Protein AF-A0A2D4HA89-F1 (afdb_monomer_lite)

Foldseek 3Di:
DVVVVVVVVVVVVVVVVVVVVVVVVVVVVVVVVVVVVVVVVVVVVVVVVVVVVVVVVVVVVVVVVVVVVVVVVVVVVVVVVVVVLVVQVVVCVVVVHDSLQVVLVVCCVVVVDDSVVSSVVVD

Sequence (123 aa):
ADINELKEEMGKLKGEMKADISKLDEKIGTIQQALEKNELTIKQVEKRTEQTKKNLERVDEHLKTVSKEMEDSLVYLEMDKAATYLRFQNIVESKEEDLEHVMAEILVEVLERDKDEILKELD

Organism: NCBI:txid129467

pLDDT: mean 94.16, std 5.78, range [62.31, 98.56]

Radius of gyration: 43.11 Å; chains: 1; bounding box: 83×26×115 Å

Secondary structure (DSSP, 8-state):
-HHHHHHHHHHHHHHHHHHHHHHHHHHHHHHHHHHHHHHHHHHHHHHHHHHHHHHHHHHHHHHHHHHHHHHHHHHHHHHHHHHHHHHHHHHHHHTT--HHHHHHHHHHHHH---HHHHHHHH-

Structure (mmCIF, N/CA/C/O backbone):
data_AF-A0A2D4HA89-F1
#
_entry.id   AF-A0A2D4HA89-F1
#
loop_
_atom_site.group_PDB
_atom_site.id
_atom_site.type_symbol
_atom_site.label_atom_id
_atom_site.label_alt_id
_atom_site.label_comp_id
_atom_site.label_asym_id
_atom_site.label_entity_id
_atom_site.label_seq_id
_atom_site.pdbx_PDB_ins_code
_atom_site.Cartn_x
_atom_site.Cartn_y
_atom_site.Cartn_z
_atom_site.occupancy
_atom_site.B_iso_or_equiv
_atom_site.auth_seq_id
_atom_site.auth_comp_id
_atom_site.auth_asym_id
_atom_site.auth_atom_id
_atom_site.pdbx_PDB_model_num
ATOM 1 N N . ALA A 1 1 ? 44.882 -10.516 -68.575 1.00 62.31 1 ALA A N 1
ATOM 2 C CA . ALA A 1 1 ? 43.437 -10.426 -68.291 1.00 62.31 1 ALA A CA 1
ATOM 3 C C . ALA A 1 1 ? 43.223 -10.225 -66.791 1.00 62.31 1 ALA A C 1
ATOM 5 O O . ALA A 1 1 ? 42.559 -9.274 -66.403 1.00 62.31 1 ALA A O 1
ATOM 6 N N . ASP A 1 2 ? 43.936 -10.997 -65.978 1.00 77.44 2 ASP A N 1
ATOM 7 C CA . ASP A 1 2 ? 43.756 -11.154 -64.529 1.00 77.44 2 ASP A CA 1
ATOM 8 C C . ASP A 1 2 ? 43.866 -9.860 -63.697 1.00 77.44 2 ASP A C 1
ATOM 10 O O . ASP A 1 2 ? 43.125 -9.669 -62.741 1.00 77.44 2 ASP A O 1
ATOM 14 N N . ILE A 1 3 ? 44.740 -8.915 -64.071 1.00 84.00 3 ILE A N 1
ATOM 15 C CA . ILE A 1 3 ? 44.900 -7.647 -63.324 1.00 84.00 3 ILE A CA 1
ATOM 16 C C . ILE A 1 3 ? 43.668 -6.736 -63.458 1.00 84.00 3 ILE A C 1
ATOM 18 O O . ILE A 1 3 ? 43.315 -6.029 -62.514 1.00 84.00 3 ILE A O 1
ATOM 22 N N . ASN A 1 4 ? 43.015 -6.727 -64.624 1.00 85.88 4 ASN A N 1
ATOM 23 C CA . ASN A 1 4 ? 41.841 -5.879 -64.849 1.00 85.88 4 ASN A CA 1
ATOM 24 C C . ASN A 1 4 ? 40.605 -6.442 -64.141 1.00 85.88 4 ASN A C 1
ATOM 26 O O . ASN A 1 4 ? 39.842 -5.671 -63.568 1.00 85.88 4 ASN A O 1
ATOM 30 N N . GLU A 1 5 ? 40.456 -7.766 -64.137 1.00 87.56 5 GLU A N 1
ATOM 31 C CA . GLU A 1 5 ? 39.389 -8.478 -63.428 1.00 87.56 5 GLU A CA 1
ATOM 32 C C . GLU A 1 5 ? 39.510 -8.282 -61.910 1.00 87.56 5 GLU A C 1
ATOM 34 O O . GLU A 1 5 ? 38.570 -7.816 -61.268 1.00 87.56 5 GLU A O 1
ATOM 39 N N . LEU A 1 6 ? 40.715 -8.454 -61.354 1.00 90.44 6 LEU A N 1
ATOM 40 C CA . LEU A 1 6 ? 40.984 -8.215 -59.932 1.00 90.44 6 LEU A CA 1
ATOM 41 C C . LEU A 1 6 ? 40.711 -6.759 -59.517 1.00 90.44 6 LEU A C 1
ATOM 43 O O . LEU A 1 6 ? 40.207 -6.488 -58.426 1.00 90.44 6 LEU A O 1
ATOM 47 N N . LYS A 1 7 ? 41.005 -5.794 -60.397 1.00 88.75 7 LYS A N 1
ATOM 48 C CA . LYS A 1 7 ? 40.704 -4.374 -60.162 1.00 88.75 7 LYS A CA 1
ATOM 49 C C . LYS A 1 7 ? 39.198 -4.091 -60.158 1.00 88.75 7 LYS A C 1
ATOM 51 O O . LYS A 1 7 ? 38.750 -3.233 -59.396 1.00 88.75 7 LYS A O 1
ATOM 56 N N . GLU A 1 8 ? 38.427 -4.784 -60.991 1.00 92.38 8 GLU A N 1
ATOM 57 C CA . GLU A 1 8 ? 36.968 -4.667 -61.026 1.00 92.38 8 GLU A CA 1
ATOM 58 C C . GLU A 1 8 ? 36.329 -5.269 -59.767 1.00 92.38 8 GLU A C 1
ATOM 60 O O . GLU A 1 8 ? 35.504 -4.612 -59.129 1.00 92.38 8 GLU A O 1
ATOM 65 N N . GLU A 1 9 ? 36.758 -6.465 -59.357 1.00 92.62 9 GLU A N 1
ATOM 66 C CA . GLU A 1 9 ? 36.306 -7.111 -58.118 1.00 92.62 9 GLU A CA 1
ATOM 67 C C . GLU A 1 9 ? 36.620 -6.261 -56.883 1.00 92.62 9 GLU A C 1
ATOM 69 O O . GLU 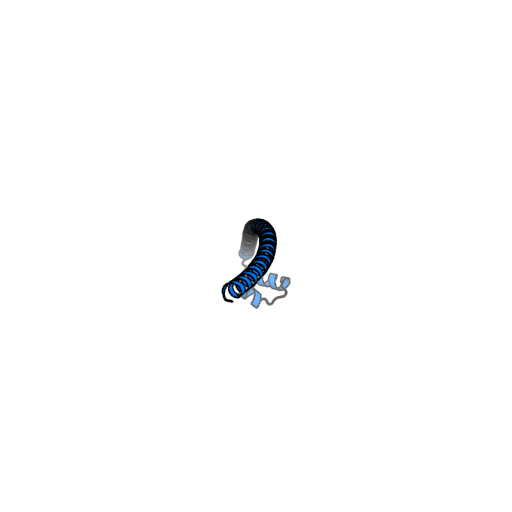A 1 9 ? 35.739 -6.017 -56.057 1.00 92.62 9 GLU A O 1
ATOM 74 N N . MET A 1 10 ? 37.836 -5.706 -56.792 1.00 92.38 10 MET A N 1
ATOM 75 C CA . MET A 1 10 ? 38.188 -4.754 -55.732 1.00 92.38 10 MET A CA 1
ATOM 76 C C . MET A 1 10 ? 37.301 -3.501 -55.745 1.00 92.38 10 MET A C 1
ATOM 78 O O . MET A 1 10 ? 36.966 -2.961 -54.688 1.00 92.38 10 MET A O 1
ATOM 82 N N . GLY A 1 11 ? 36.917 -3.021 -56.931 1.00 94.38 11 GLY A N 1
ATOM 83 C CA . GLY A 1 11 ? 35.989 -1.904 -57.085 1.00 94.38 11 GLY A CA 1
ATOM 84 C C . GLY A 1 11 ? 34.598 -2.219 -56.532 1.00 94.38 11 GLY A C 1
ATOM 85 O O . GLY A 1 11 ? 34.043 -1.399 -55.794 1.00 94.38 11 GLY A O 1
ATOM 86 N N . LYS A 1 12 ? 34.067 -3.411 -56.837 1.00 94.69 12 LYS A N 1
ATOM 87 C CA . LYS A 1 12 ? 32.776 -3.902 -56.323 1.00 94.69 12 LYS A CA 1
ATOM 88 C C . LYS A 1 12 ? 32.809 -4.062 -54.807 1.00 94.69 12 LYS A C 1
ATOM 90 O O . LYS A 1 12 ? 31.990 -3.445 -54.129 1.00 94.69 12 LYS A O 1
ATOM 95 N N . LEU A 1 13 ? 33.824 -4.749 -54.278 1.00 95.81 13 LEU A N 1
ATOM 96 C CA . LEU A 1 13 ? 34.024 -4.934 -52.838 1.00 95.81 13 LEU A CA 1
ATOM 97 C C . LEU A 1 13 ? 34.062 -3.588 -52.096 1.00 95.81 13 LEU A C 1
ATOM 99 O O . LEU A 1 13 ? 33.402 -3.400 -51.078 1.00 95.81 13 LEU A O 1
ATOM 103 N N . LYS A 1 14 ? 34.797 -2.603 -52.628 1.00 95.38 14 LYS A N 1
ATOM 104 C CA . LYS A 1 14 ? 34.859 -1.256 -52.044 1.00 95.38 14 LYS A CA 1
ATOM 105 C C . LYS A 1 14 ? 33.496 -0.554 -52.052 1.00 95.38 14 LYS A C 1
ATOM 107 O O . LYS A 1 14 ? 33.204 0.209 -51.131 1.00 95.38 14 LYS A O 1
ATOM 112 N N . GLY A 1 15 ? 32.694 -0.760 -53.095 1.00 96.25 15 GLY A N 1
ATOM 113 C CA . GLY A 1 15 ? 31.331 -0.238 -53.191 1.00 96.25 15 GLY A CA 1
ATOM 114 C C . GLY A 1 15 ? 30.401 -0.857 -52.148 1.00 96.25 15 GLY A C 1
ATOM 115 O O . GLY A 1 15 ? 29.718 -0.124 -51.435 1.00 96.25 15 GLY A O 1
ATOM 116 N N . GLU A 1 16 ? 30.441 -2.182 -52.008 1.00 96.38 16 GLU A N 1
ATOM 117 C CA . GLU A 1 16 ? 29.681 -2.937 -51.004 1.00 96.38 16 GLU A CA 1
ATOM 118 C C . GLU A 1 16 ? 30.057 -2.511 -49.583 1.00 96.38 16 GLU A C 1
ATOM 120 O O . GLU A 1 16 ? 29.183 -2.133 -48.807 1.00 96.38 16 GLU A O 1
ATOM 125 N N . MET A 1 17 ? 31.357 -2.430 -49.278 1.00 97.06 17 MET A N 1
ATOM 126 C CA . MET A 1 17 ? 31.838 -1.948 -47.980 1.00 97.06 17 MET A CA 1
ATOM 127 C C . MET A 1 17 ? 31.319 -0.545 -47.653 1.00 97.06 17 MET A C 1
ATOM 129 O O . MET A 1 17 ? 30.917 -0.290 -46.522 1.00 97.06 17 MET A O 1
ATOM 133 N N . LYS A 1 18 ? 31.306 0.380 -48.622 1.00 96.75 18 LYS A N 1
ATOM 134 C CA . LYS A 1 18 ? 30.745 1.723 -48.404 1.00 96.75 18 LYS A CA 1
ATOM 135 C C . LYS A 1 18 ? 29.251 1.677 -48.102 1.00 96.75 18 LYS A C 1
ATOM 137 O O . LYS A 1 18 ? 28.806 2.389 -47.208 1.00 96.75 18 LYS A O 1
ATOM 142 N N . ALA A 1 19 ? 28.494 0.858 -48.831 1.00 97.19 19 ALA A N 1
ATOM 143 C CA . ALA A 1 19 ? 27.062 0.710 -48.605 1.00 97.19 19 ALA A CA 1
ATOM 144 C C . ALA A 1 19 ? 26.766 0.123 -47.216 1.00 97.19 19 ALA A C 1
ATOM 146 O O . ALA A 1 19 ? 25.856 0.590 -46.532 1.00 97.19 19 ALA A O 1
ATOM 147 N N . ASP A 1 20 ? 27.549 -0.861 -46.779 1.00 97.75 20 ASP A N 1
ATOM 148 C CA . ASP A 1 20 ? 27.402 -1.462 -45.455 1.00 97.75 20 ASP A CA 1
ATOM 149 C C . ASP A 1 20 ? 27.793 -0.498 -44.333 1.00 97.75 20 ASP A C 1
ATOM 151 O O . ASP A 1 20 ? 27.080 -0.427 -43.333 1.00 97.75 20 ASP A O 1
ATOM 155 N N . ILE A 1 21 ? 28.848 0.306 -44.517 1.00 97.69 21 ILE A N 1
ATOM 156 C CA . ILE A 1 21 ? 29.203 1.389 -43.585 1.00 97.69 21 ILE A CA 1
ATOM 157 C C . ILE A 1 21 ? 28.039 2.377 -43.452 1.00 97.69 21 ILE A C 1
ATOM 159 O O . ILE A 1 21 ? 27.614 2.655 -42.336 1.00 97.69 21 ILE A O 1
ATOM 163 N N . SER A 1 22 ? 27.450 2.836 -44.562 1.00 97.31 22 SER A N 1
ATOM 164 C CA . SER A 1 22 ? 26.306 3.758 -44.507 1.00 97.31 22 SER A CA 1
ATOM 165 C C . SER A 1 22 ? 25.095 3.157 -43.783 1.00 97.31 22 SER A C 1
ATOM 167 O O . SER A 1 22 ? 24.471 3.830 -42.967 1.00 97.31 22 SER A O 1
ATOM 169 N N . LYS A 1 23 ? 24.785 1.872 -44.007 1.00 97.88 23 LYS A N 1
ATOM 170 C CA . LYS A 1 23 ? 23.713 1.179 -43.269 1.00 97.88 23 LYS A CA 1
ATOM 171 C C . LYS A 1 23 ? 24.020 1.053 -41.777 1.00 97.88 23 LYS A C 1
ATOM 173 O O . LYS A 1 23 ? 23.102 1.091 -40.957 1.00 97.88 23 LYS A O 1
ATOM 178 N N . LEU A 1 24 ? 25.283 0.830 -41.414 1.00 97.94 24 LEU A N 1
ATOM 179 C CA . LEU A 1 24 ? 25.702 0.783 -40.016 1.00 97.94 24 LEU A CA 1
ATOM 180 C C . LEU A 1 24 ? 25.552 2.155 -39.357 1.00 97.94 24 LEU A C 1
ATOM 182 O O . LEU A 1 24 ? 24.993 2.215 -38.266 1.00 97.94 24 LEU A O 1
ATOM 186 N N . ASP A 1 25 ? 25.947 3.233 -40.032 1.00 97.75 25 ASP A N 1
ATOM 187 C CA . ASP A 1 25 ? 25.798 4.602 -39.528 1.00 97.75 25 ASP A CA 1
ATOM 188 C C . ASP A 1 25 ? 24.323 4.953 -39.262 1.00 97.75 25 ASP A C 1
ATOM 190 O O . ASP A 1 25 ? 23.987 5.469 -38.195 1.00 97.75 25 ASP A O 1
ATOM 194 N N . GLU A 1 26 ? 23.411 4.591 -40.173 1.00 97.81 26 GLU A N 1
ATOM 195 C CA . GLU A 1 26 ? 21.962 4.780 -39.982 1.00 97.81 26 GLU A CA 1
ATOM 196 C C . GLU A 1 26 ? 21.421 4.007 -38.767 1.00 97.81 26 GLU A C 1
ATOM 198 O O . GLU A 1 26 ? 20.646 4.536 -37.958 1.00 97.81 26 GLU A O 1
ATOM 203 N N . LYS A 1 27 ? 21.847 2.747 -38.601 1.00 98.12 27 LYS A N 1
ATOM 204 C CA . LYS A 1 27 ? 21.465 1.926 -37.443 1.00 98.12 27 LYS A CA 1
ATOM 205 C C . LYS A 1 27 ? 22.015 2.502 -36.142 1.00 98.12 27 LYS A C 1
ATOM 207 O O . LYS A 1 27 ? 21.286 2.541 -35.153 1.00 98.12 27 LYS A O 1
ATOM 212 N N . ILE A 1 28 ? 23.263 2.969 -36.141 1.00 98.19 28 ILE A N 1
ATOM 213 C CA . ILE A 1 28 ? 23.894 3.612 -34.982 1.00 98.19 28 ILE A CA 1
ATOM 214 C C . ILE A 1 28 ? 23.115 4.871 -34.594 1.00 98.19 28 ILE A C 1
ATOM 216 O O . ILE A 1 28 ? 22.766 5.017 -33.423 1.00 98.19 28 ILE A O 1
ATOM 220 N N . GLY A 1 29 ? 22.759 5.723 -35.559 1.00 98.25 29 GLY A N 1
ATOM 221 C CA . GLY A 1 29 ? 21.951 6.917 -35.302 1.00 98.25 29 GLY A CA 1
ATOM 222 C C . GLY A 1 29 ? 20.582 6.584 -34.699 1.00 98.25 29 GLY A C 1
ATOM 223 O O . GLY A 1 29 ? 20.159 7.197 -33.719 1.00 98.25 29 GLY A O 1
ATOM 224 N N . THR A 1 30 ? 19.919 5.545 -35.215 1.00 98.19 30 THR A N 1
ATOM 225 C CA . THR A 1 30 ? 18.634 5.068 -34.672 1.00 98.19 30 THR A CA 1
ATOM 226 C C . THR A 1 30 ? 18.776 4.578 -33.224 1.00 98.19 3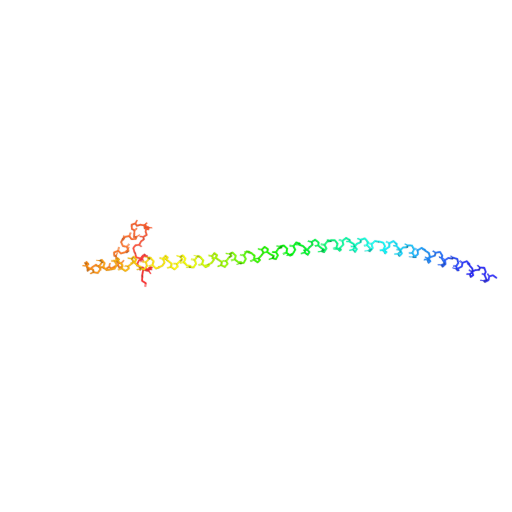0 THR A C 1
ATOM 228 O O . THR A 1 30 ? 17.934 4.876 -32.375 1.00 98.19 30 THR A O 1
ATOM 231 N N . ILE A 1 31 ? 19.856 3.852 -32.915 1.00 98.44 31 ILE A N 1
ATOM 232 C CA . ILE A 1 31 ? 20.139 3.362 -31.558 1.00 98.44 31 ILE A CA 1
ATOM 233 C C . ILE A 1 31 ? 20.414 4.527 -30.602 1.00 98.44 31 ILE A C 1
ATOM 235 O O . ILE A 1 31 ? 19.885 4.528 -29.493 1.00 98.44 31 ILE A O 1
ATOM 239 N N . GLN A 1 32 ? 21.188 5.530 -31.021 1.00 98.31 32 GLN A N 1
ATOM 240 C CA . GLN A 1 32 ? 21.479 6.713 -30.204 1.00 98.31 32 GLN A CA 1
ATOM 241 C C . GLN A 1 32 ? 20.199 7.467 -29.824 1.00 98.31 32 GLN A C 1
ATOM 243 O O . GLN A 1 32 ? 19.980 7.745 -28.646 1.00 98.31 32 GLN A O 1
ATOM 248 N N . GLN A 1 33 ? 19.301 7.695 -30.786 1.00 98.25 33 GLN A N 1
ATOM 249 C CA . GLN A 1 33 ? 18.007 8.332 -30.520 1.00 98.25 33 GLN A CA 1
ATOM 250 C C . GLN A 1 33 ? 17.148 7.522 -29.538 1.00 98.25 33 GLN A C 1
ATOM 252 O O . GLN A 1 33 ? 16.509 8.082 -28.643 1.00 98.25 33 GLN A O 1
ATOM 257 N N . ALA A 1 34 ? 17.126 6.193 -29.684 1.00 98.31 34 ALA A N 1
ATOM 258 C CA . ALA A 1 34 ? 16.395 5.322 -28.769 1.00 98.31 34 ALA A CA 1
ATOM 259 C C . ALA A 1 34 ? 16.980 5.360 -27.346 1.00 98.31 34 ALA A C 1
ATOM 261 O O . ALA A 1 34 ? 16.219 5.387 -26.377 1.00 98.31 34 ALA A O 1
ATOM 262 N N . LEU A 1 35 ? 18.310 5.401 -27.213 1.00 98.38 35 LEU A N 1
ATOM 263 C CA . LEU A 1 35 ? 18.993 5.504 -25.922 1.00 98.38 35 LEU A CA 1
ATOM 264 C C . LEU A 1 35 ? 18.665 6.818 -25.208 1.00 98.38 35 LEU A C 1
ATOM 266 O O . LEU A 1 35 ? 18.269 6.777 -24.046 1.00 98.38 35 LEU A O 1
ATOM 270 N N . GLU A 1 36 ? 18.733 7.955 -25.904 1.00 98.31 36 GLU A N 1
ATOM 271 C CA . GLU A 1 36 ? 18.377 9.262 -25.331 1.00 98.31 36 GLU A CA 1
ATOM 272 C C . GLU A 1 36 ? 16.918 9.292 -24.850 1.00 98.31 36 GLU A C 1
ATOM 274 O O . GLU A 1 36 ? 16.617 9.729 -23.734 1.00 98.31 36 GLU A O 1
ATOM 279 N N . LYS A 1 37 ? 15.991 8.763 -25.660 1.00 98.31 37 LYS A N 1
ATOM 280 C CA . LYS A 1 37 ? 14.572 8.672 -25.289 1.00 98.31 37 LYS A CA 1
ATOM 281 C C . LYS A 1 37 ? 14.355 7.783 -24.061 1.00 98.31 37 LYS A C 1
ATOM 283 O O . LYS A 1 37 ? 13.549 8.122 -23.185 1.00 98.31 37 LYS A O 1
ATOM 288 N N . ASN A 1 38 ? 15.054 6.654 -23.988 1.00 98.44 38 ASN A N 1
ATOM 289 C CA . ASN A 1 38 ? 14.972 5.746 -22.849 1.00 98.44 38 ASN A CA 1
ATOM 290 C C . ASN A 1 38 ? 15.536 6.394 -21.581 1.00 98.44 38 ASN A C 1
ATOM 292 O O . ASN A 1 38 ? 14.900 6.299 -20.535 1.00 98.44 38 ASN A O 1
ATOM 296 N N . GLU A 1 39 ? 16.657 7.113 -21.670 1.00 98.44 39 GLU A N 1
ATOM 297 C CA . GLU A 1 39 ? 17.251 7.825 -20.533 1.00 98.44 39 GLU A CA 1
ATOM 298 C C . GLU A 1 39 ? 16.283 8.864 -19.944 1.00 98.44 39 GLU A C 1
ATOM 300 O O . GLU A 1 39 ? 16.075 8.915 -18.729 1.00 98.44 39 GLU A O 1
ATOM 305 N N . LEU A 1 40 ? 15.625 9.656 -20.797 1.00 98.31 40 LEU A N 1
ATOM 306 C CA . LEU A 1 40 ? 14.603 10.614 -20.358 1.00 98.31 40 LEU A CA 1
ATOM 307 C C . LEU A 1 40 ? 13.417 9.920 -19.679 1.00 98.31 40 LEU A C 1
ATOM 309 O O . LEU A 1 40 ? 12.925 10.388 -18.650 1.00 98.31 40 LEU A O 1
ATOM 313 N N . THR A 1 41 ? 12.971 8.795 -20.239 1.00 98.31 41 THR A N 1
ATOM 314 C CA . THR A 1 41 ? 11.852 8.017 -19.692 1.00 98.31 41 THR A CA 1
ATOM 315 C C . THR A 1 41 ? 12.205 7.438 -18.321 1.00 98.31 41 THR A C 1
ATOM 317 O O . THR A 1 41 ? 11.403 7.542 -17.392 1.00 98.31 41 THR A O 1
ATOM 320 N N . ILE A 1 42 ? 13.416 6.896 -18.160 1.00 98.50 42 ILE A N 1
ATOM 321 C CA . ILE A 1 42 ? 13.913 6.363 -16.885 1.00 98.50 42 ILE A CA 1
ATOM 322 C C . ILE A 1 42 ? 13.921 7.461 -15.820 1.00 98.50 42 ILE A C 1
ATOM 324 O O . ILE A 1 42 ? 13.298 7.282 -14.775 1.00 98.50 42 ILE A O 1
ATOM 328 N N . LYS A 1 43 ? 14.488 8.639 -16.113 1.00 98.56 43 LYS A N 1
ATOM 329 C CA . LYS A 1 43 ? 14.507 9.774 -15.169 1.00 98.56 43 LYS A CA 1
ATOM 330 C C . LYS A 1 43 ? 13.103 10.191 -14.717 1.00 98.56 43 LYS A C 1
ATOM 332 O O . LYS A 1 43 ? 12.881 10.526 -13.551 1.00 98.56 43 LYS A O 1
ATOM 337 N N . GLN A 1 44 ? 12.126 10.179 -15.627 1.00 98.25 44 GLN A N 1
ATOM 338 C CA . GLN A 1 44 ? 10.731 10.477 -15.285 1.00 98.25 44 GLN A CA 1
ATOM 339 C C . GLN A 1 44 ? 10.112 9.400 -14.386 1.00 98.25 44 GLN A C 1
ATOM 341 O O . GLN A 1 44 ? 9.395 9.733 -13.437 1.00 98.25 44 GLN A O 1
ATOM 346 N N . VAL A 1 45 ? 10.381 8.123 -14.667 1.00 98.38 45 VAL A N 1
ATOM 347 C CA . VAL A 1 45 ? 9.915 6.992 -13.853 1.00 98.38 45 VAL A CA 1
ATOM 348 C C . VAL A 1 45 ? 10.538 7.030 -12.460 1.00 98.38 45 VAL A C 1
ATOM 350 O O . VAL A 1 45 ? 9.808 6.880 -11.483 1.00 98.38 45 VAL A O 1
ATOM 353 N N . GLU A 1 46 ? 11.833 7.312 -12.341 1.00 98.44 46 GLU A N 1
ATOM 354 C CA . GLU A 1 46 ? 12.528 7.457 -11.056 1.00 98.44 46 GLU A CA 1
ATOM 355 C C . GLU A 1 46 ? 11.900 8.568 -10.211 1.00 98.44 46 GLU A C 1
ATOM 357 O O . GLU A 1 46 ? 11.522 8.336 -9.063 1.00 98.44 46 GLU A O 1
ATOM 362 N N . LYS A 1 47 ? 11.665 9.751 -10.798 1.00 98.44 47 LYS A N 1
ATOM 363 C CA . LYS A 1 47 ? 11.011 10.867 -10.097 1.00 98.44 47 LYS A CA 1
ATOM 364 C C . LYS A 1 47 ? 9.602 10.508 -9.614 1.00 98.44 47 LYS A C 1
ATOM 366 O O . LYS A 1 47 ? 9.224 10.851 -8.494 1.00 98.44 47 LYS A O 1
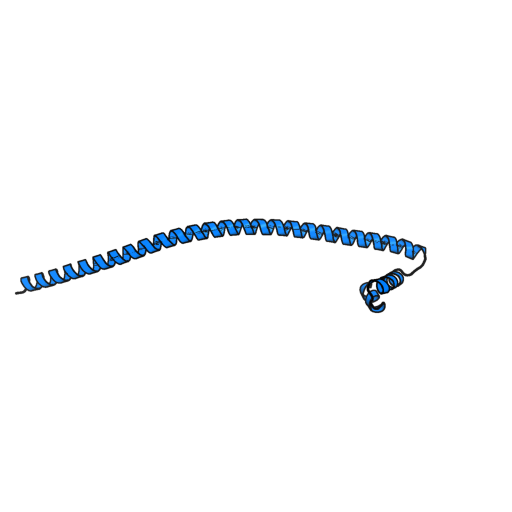ATOM 371 N N . ARG A 1 48 ? 8.808 9.832 -10.452 1.00 98.31 48 ARG A N 1
ATOM 372 C CA . ARG A 1 48 ? 7.457 9.372 -10.079 1.00 98.31 48 ARG A CA 1
ATOM 373 C C . ARG A 1 48 ? 7.501 8.316 -8.978 1.00 98.31 48 ARG A C 1
ATOM 375 O O . ARG A 1 48 ? 6.667 8.355 -8.075 1.00 98.31 48 ARG A O 1
ATOM 382 N N . THR A 1 49 ? 8.463 7.402 -9.047 1.00 98.19 49 THR A N 1
ATOM 383 C CA . THR A 1 49 ? 8.665 6.337 -8.058 1.00 98.19 49 THR A CA 1
ATOM 384 C C . THR A 1 49 ? 9.024 6.930 -6.702 1.00 98.19 49 THR A C 1
ATOM 386 O O . THR A 1 49 ? 8.385 6.601 -5.708 1.00 98.19 49 THR A O 1
ATOM 389 N N . GLU A 1 50 ? 9.951 7.885 -6.672 1.00 98.44 50 GLU A N 1
ATOM 390 C CA . GLU A 1 50 ? 10.358 8.578 -5.449 1.00 98.44 50 GLU A CA 1
ATOM 391 C C . GLU A 1 50 ? 9.193 9.349 -4.808 1.00 98.44 50 GLU A C 1
ATOM 393 O O . GLU A 1 50 ? 8.958 9.254 -3.604 1.00 98.44 50 GLU A O 1
ATOM 398 N N . GLN A 1 51 ? 8.397 10.066 -5.610 1.00 98.31 51 GLN A N 1
ATOM 399 C CA . GLN A 1 51 ? 7.209 10.751 -5.092 1.00 98.31 51 GLN A CA 1
ATOM 400 C C . GLN A 1 51 ? 6.170 9.765 -4.541 1.00 98.31 51 GLN A C 1
ATOM 402 O O . GLN A 1 51 ? 5.550 10.026 -3.510 1.00 98.31 51 GLN A O 1
ATOM 407 N N . THR A 1 52 ? 5.975 8.636 -5.223 1.00 98.12 52 THR A N 1
ATOM 408 C CA . THR A 1 52 ? 5.034 7.594 -4.792 1.00 98.12 52 THR A CA 1
ATOM 409 C C . THR A 1 52 ? 5.480 6.977 -3.472 1.00 98.12 52 THR A C 1
ATOM 411 O O . THR A 1 52 ? 4.654 6.807 -2.580 1.00 98.12 52 THR A O 1
ATOM 414 N N . LYS A 1 53 ? 6.782 6.722 -3.309 1.00 98.19 53 LYS A N 1
ATOM 415 C CA . LYS A 1 53 ? 7.363 6.217 -2.064 1.00 98.19 53 LYS A CA 1
ATOM 416 C C . LYS A 1 53 ? 7.098 7.163 -0.889 1.00 98.19 53 LYS A C 1
ATOM 418 O O . LYS A 1 53 ? 6.558 6.725 0.119 1.00 98.19 53 LYS A O 1
ATOM 423 N N . LYS A 1 54 ? 7.364 8.463 -1.053 1.00 98.31 54 LYS A N 1
ATOM 424 C CA . LYS A 1 54 ? 7.081 9.478 -0.018 1.00 98.31 54 LYS A CA 1
ATOM 425 C C . LYS A 1 54 ? 5.602 9.553 0.354 1.00 98.31 54 LYS A C 1
ATOM 427 O O . LYS A 1 54 ? 5.256 9.700 1.522 1.00 98.31 54 LYS A O 1
ATOM 432 N N . ASN A 1 55 ? 4.715 9.457 -0.637 1.00 98.12 55 ASN A N 1
ATOM 433 C CA . ASN A 1 55 ? 3.277 9.439 -0.377 1.00 98.12 55 ASN A CA 1
ATOM 434 C C . ASN A 1 55 ? 2.868 8.186 0.409 1.00 98.12 55 ASN A C 1
ATOM 436 O O . ASN A 1 55 ? 2.032 8.286 1.300 1.00 98.12 55 ASN A O 1
ATOM 440 N N . LEU A 1 56 ? 3.462 7.030 0.097 1.00 98.31 56 LEU A N 1
ATOM 441 C CA . LEU A 1 56 ? 3.189 5.776 0.793 1.00 98.31 56 LEU A CA 1
ATOM 442 C C . LEU A 1 56 ? 3.660 5.820 2.252 1.00 98.31 56 LEU A C 1
ATOM 444 O O . LEU A 1 56 ? 2.902 5.430 3.132 1.00 98.31 56 LEU A O 1
ATOM 448 N N . GLU A 1 57 ? 4.856 6.355 2.510 1.00 98.31 57 GLU A N 1
ATOM 449 C CA . GLU A 1 57 ? 5.378 6.565 3.870 1.00 98.31 57 GLU A CA 1
ATOM 450 C C . GLU A 1 57 ? 4.432 7.451 4.698 1.00 98.31 57 GLU A C 1
ATOM 452 O O . GLU A 1 57 ? 4.062 7.094 5.814 1.00 98.31 57 GLU A O 1
ATOM 457 N N . ARG A 1 58 ? 3.931 8.550 4.118 1.00 98.25 58 ARG A N 1
ATOM 458 C CA . ARG A 1 58 ? 2.955 9.426 4.787 1.00 98.25 58 ARG A CA 1
ATOM 459 C C . ARG A 1 58 ? 1.622 8.726 5.081 1.00 98.25 58 ARG A C 1
ATOM 461 O O . ARG A 1 58 ? 1.002 8.993 6.108 1.00 98.25 58 ARG A O 1
ATOM 468 N N . VAL A 1 59 ? 1.147 7.878 4.167 1.00 98.38 59 VAL A N 1
ATOM 469 C CA . VAL A 1 59 ? -0.088 7.103 4.373 1.00 98.38 59 VAL A CA 1
ATOM 470 C C . VAL A 1 59 ? 0.100 6.079 5.492 1.00 98.38 59 VAL A C 1
ATOM 472 O O . VAL A 1 59 ? -0.784 5.954 6.333 1.00 98.38 59 VAL A O 1
ATOM 475 N N . ASP A 1 60 ? 1.246 5.397 5.543 1.00 98.38 60 ASP A N 1
ATOM 476 C CA . ASP A 1 60 ? 1.577 4.444 6.610 1.00 98.38 60 ASP A CA 1
ATOM 477 C C . ASP A 1 60 ? 1.609 5.118 7.992 1.00 98.38 60 ASP A C 1
ATOM 479 O O . ASP A 1 60 ? 0.988 4.634 8.939 1.00 98.38 60 ASP A O 1
ATOM 483 N N . GLU A 1 61 ? 2.254 6.283 8.099 1.00 98.44 61 GLU A N 1
ATOM 484 C CA . GLU A 1 61 ? 2.258 7.081 9.330 1.00 98.44 61 GLU A CA 1
ATOM 485 C C . GLU A 1 61 ? 0.844 7.494 9.752 1.00 98.44 61 GLU A C 1
ATOM 487 O O . GLU A 1 61 ? 0.478 7.365 10.921 1.00 98.44 61 GLU A O 1
ATOM 492 N N . HIS A 1 62 ? 0.023 7.955 8.805 1.00 98.38 62 HIS A N 1
ATOM 493 C CA . HIS A 1 62 ? -1.348 8.355 9.104 1.00 98.38 62 HIS A CA 1
ATOM 494 C C . HIS A 1 62 ? -2.207 7.172 9.571 1.00 98.38 62 HIS A C 1
ATOM 496 O O . HIS A 1 62 ? -2.952 7.312 10.539 1.00 98.38 62 HIS A O 1
ATOM 502 N N . LEU A 1 63 ? -2.070 6.003 8.938 1.00 98.38 63 LEU A N 1
ATOM 503 C CA . LEU A 1 63 ? -2.787 4.789 9.333 1.00 98.38 63 LEU A CA 1
ATOM 504 C C . LEU A 1 63 ? -2.415 4.334 10.745 1.00 98.38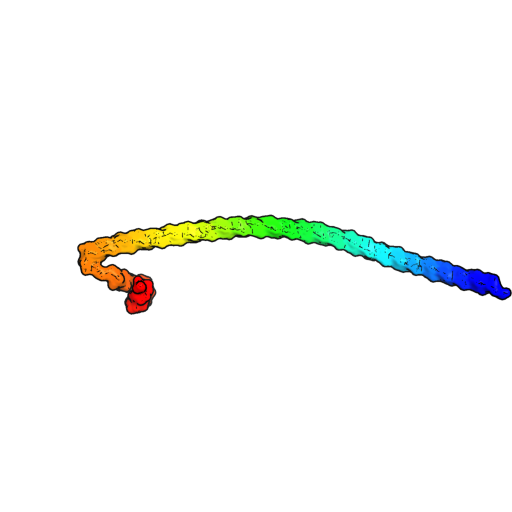 63 LEU A C 1
ATOM 506 O 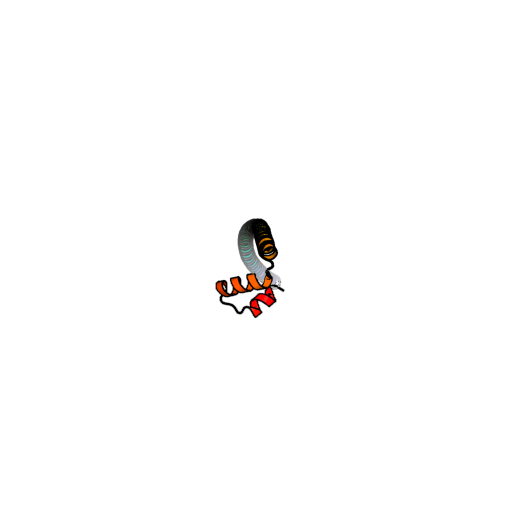O . LEU A 1 63 ? -3.304 3.968 11.511 1.00 98.38 63 LEU A O 1
ATOM 510 N N . LYS A 1 64 ? -1.133 4.400 11.119 1.00 98.25 64 LYS A N 1
ATOM 511 C CA . LYS A 1 64 ? -0.691 4.094 12.490 1.00 98.25 64 LYS A CA 1
ATOM 512 C C . LYS A 1 64 ? -1.346 5.015 13.515 1.00 98.25 64 LYS A C 1
ATOM 514 O O . LYS A 1 64 ? -1.816 4.535 14.543 1.00 98.25 64 LYS A O 1
ATOM 519 N N . THR A 1 65 ? -1.406 6.313 13.226 1.00 98.38 65 THR A N 1
ATOM 520 C CA . THR A 1 65 ? -2.059 7.292 14.105 1.00 98.38 65 THR A CA 1
ATOM 521 C C . THR A 1 65 ? -3.551 7.008 14.245 1.00 98.38 65 THR A C 1
ATOM 523 O O . THR A 1 65 ? -4.027 6.854 15.364 1.00 98.38 65 THR A O 1
ATOM 526 N N . VAL A 1 66 ? -4.272 6.849 13.130 1.00 98.1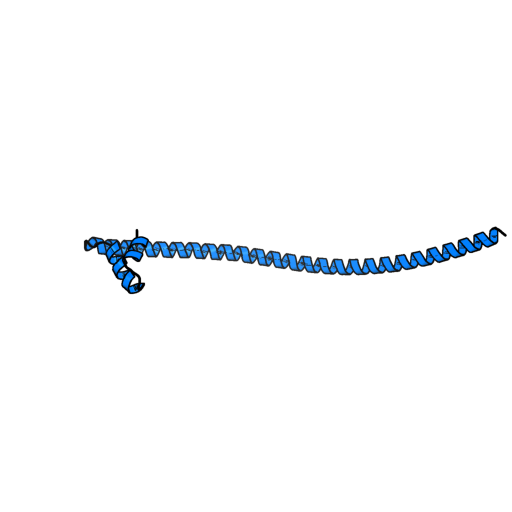9 66 VAL A N 1
ATOM 527 C CA . VAL A 1 66 ? -5.720 6.577 13.146 1.00 98.19 66 VAL A CA 1
ATOM 528 C C . VAL A 1 66 ? -6.032 5.259 13.856 1.00 98.19 66 VAL A C 1
ATOM 530 O O . VAL A 1 66 ? -6.977 5.190 14.634 1.00 98.19 66 VAL A O 1
ATOM 533 N N . SER A 1 67 ? -5.223 4.217 13.638 1.00 98.19 67 SER A N 1
ATOM 534 C CA . SER A 1 67 ? -5.394 2.933 14.324 1.00 98.19 67 SER A CA 1
ATOM 535 C C . SER A 1 67 ? -5.258 3.077 15.836 1.00 98.19 67 SER A C 1
ATOM 537 O O . SER A 1 67 ? -6.039 2.478 16.570 1.00 98.19 67 SER A O 1
ATOM 539 N N . LYS A 1 68 ? -4.291 3.875 16.302 1.00 98.12 68 LYS A N 1
ATOM 540 C CA . LYS A 1 68 ? -4.095 4.125 17.729 1.00 98.12 68 LYS A CA 1
ATOM 541 C C . LYS A 1 68 ? -5.238 4.950 18.325 1.00 98.12 68 LYS A C 1
ATOM 543 O O . LYS A 1 68 ? -5.762 4.588 19.367 1.00 98.12 68 LYS A O 1
ATOM 548 N N . GLU A 1 69 ? -5.656 6.021 17.654 1.00 98.12 69 GLU A N 1
ATOM 549 C CA . GLU A 1 69 ? -6.791 6.848 18.094 1.00 98.12 69 GLU A CA 1
ATOM 550 C C . GLU A 1 69 ? -8.094 6.039 18.178 1.00 98.12 69 GLU A C 1
ATOM 552 O O . GLU A 1 69 ? -8.901 6.235 19.089 1.00 98.12 69 GLU A O 1
ATOM 557 N N . MET A 1 70 ? -8.292 5.106 17.243 1.00 97.94 70 MET A N 1
ATOM 558 C CA . MET A 1 70 ? -9.423 4.183 17.247 1.00 97.94 70 MET A CA 1
ATOM 559 C C . MET A 1 70 ? -9.347 3.187 18.410 1.00 97.94 70 MET A C 1
ATOM 561 O O . MET A 1 70 ? -10.358 2.967 19.072 1.00 97.94 70 MET A O 1
ATOM 565 N N . GLU A 1 71 ? -8.173 2.608 18.675 1.00 97.81 71 GLU A N 1
ATOM 566 C CA . GLU A 1 71 ? -7.953 1.714 19.819 1.00 97.81 71 GLU A CA 1
ATOM 567 C C . GLU A 1 71 ? -8.211 2.440 21.146 1.00 97.81 71 GLU A C 1
ATOM 569 O O . GLU A 1 71 ? -8.994 1.958 21.962 1.00 97.81 71 GLU A O 1
ATOM 574 N N . ASP A 1 72 ? -7.651 3.641 21.317 1.00 98.00 72 ASP A N 1
ATOM 575 C CA . ASP A 1 72 ? -7.864 4.472 22.504 1.00 98.00 72 ASP A CA 1
ATOM 576 C C . ASP A 1 72 ? -9.361 4.787 22.688 1.00 98.00 72 ASP A C 1
ATOM 578 O O . ASP A 1 72 ? -9.905 4.644 23.785 1.00 98.00 72 ASP A O 1
ATOM 582 N N . SER A 1 73 ? -10.064 5.155 21.610 1.00 98.06 73 SER A N 1
ATOM 583 C CA . SER A 1 73 ? -11.506 5.442 21.648 1.00 98.06 73 SER A CA 1
ATOM 584 C C . SER A 1 73 ? -12.340 4.217 22.029 1.00 98.06 73 SER A C 1
ATOM 586 O O . SER A 1 73 ? -13.288 4.339 22.805 1.00 98.06 73 SER A O 1
ATOM 588 N N . LEU A 1 74 ? -11.986 3.035 21.515 1.00 98.12 74 LEU A N 1
ATOM 589 C CA . LEU A 1 74 ? -12.655 1.783 21.865 1.00 98.12 74 LEU A CA 1
ATOM 590 C C . LEU A 1 74 ? -12.452 1.450 23.346 1.00 98.12 74 LEU A C 1
ATOM 592 O O . LEU A 1 74 ? -13.416 1.119 24.031 1.00 98.12 74 LEU A O 1
ATOM 596 N N . VAL A 1 75 ? -11.229 1.613 23.861 1.00 97.88 75 VAL A N 1
ATOM 597 C CA . VAL A 1 75 ? -10.935 1.430 25.290 1.00 97.88 75 VAL A CA 1
ATOM 598 C C . VAL A 1 75 ? -11.789 2.367 26.144 1.00 97.88 75 VAL A C 1
ATOM 600 O O . VAL A 1 75 ? -12.403 1.914 27.108 1.00 97.88 75 VAL A O 1
ATOM 603 N N . TYR A 1 76 ? -11.889 3.651 25.784 1.00 97.69 76 TYR A N 1
ATOM 604 C CA . TYR A 1 76 ? -12.733 4.601 26.516 1.00 97.69 76 TYR A CA 1
ATOM 605 C C . TYR A 1 76 ? -14.211 4.199 26.528 1.00 97.69 76 TYR A C 1
ATOM 607 O O . TYR A 1 76 ? -14.851 4.295 27.576 1.00 97.69 76 TYR A O 1
ATOM 615 N N . LEU A 1 77 ? -14.750 3.734 25.399 1.00 97.31 77 LEU A N 1
ATOM 616 C CA . LEU A 1 77 ? -16.141 3.283 25.312 1.00 97.31 77 LEU A CA 1
ATOM 617 C C . LEU A 1 77 ? -16.398 2.040 26.170 1.00 97.31 77 LEU A C 1
ATOM 619 O O . LEU A 1 77 ? -17.391 2.001 26.893 1.00 97.31 77 LEU A O 1
ATOM 623 N N . GLU A 1 78 ? -15.498 1.057 26.149 1.00 96.12 78 GLU A N 1
ATOM 624 C CA . GLU A 1 78 ? -15.625 -0.139 26.992 1.00 96.12 78 GLU A CA 1
ATOM 625 C C . GLU A 1 78 ? -15.495 0.196 28.485 1.00 96.12 78 GLU A C 1
ATOM 627 O O . GLU A 1 78 ? -16.227 -0.348 29.313 1.00 96.12 78 GLU A O 1
ATOM 632 N N . MET A 1 79 ? -14.621 1.144 28.845 1.00 97.00 79 MET A N 1
ATOM 633 C CA . MET A 1 79 ? -14.514 1.642 30.219 1.00 97.00 79 MET A CA 1
ATOM 634 C C . MET A 1 79 ? -15.796 2.345 30.681 1.00 97.00 79 MET A C 1
ATOM 636 O O . MET A 1 79 ? -16.254 2.097 31.798 1.00 97.00 79 MET A O 1
ATOM 640 N N . ASP A 1 80 ? -16.384 3.210 29.850 1.00 96.44 80 ASP A N 1
ATOM 641 C CA . ASP A 1 80 ? -17.620 3.930 30.185 1.00 96.44 80 ASP A CA 1
ATOM 642 C C . ASP A 1 80 ? -18.827 2.984 30.269 1.00 96.44 80 ASP A C 1
ATOM 644 O O . ASP A 1 80 ? -19.634 3.068 31.203 1.00 96.44 80 ASP A O 1
ATOM 648 N N . LYS A 1 81 ? -18.890 2.003 29.358 1.00 92.50 81 LYS A N 1
ATOM 649 C CA . LYS A 1 81 ? -19.842 0.894 29.418 1.00 92.50 81 LYS A CA 1
ATOM 650 C C . LYS A 1 81 ? -19.700 0.156 30.747 1.00 92.50 81 LYS A C 1
ATOM 652 O O . LYS A 1 81 ? -20.659 0.117 31.512 1.00 92.50 81 LYS A O 1
ATOM 657 N N . ALA A 1 82 ? -18.513 -0.352 31.082 1.00 92.88 82 ALA A N 1
ATOM 658 C CA . ALA A 1 82 ? -18.280 -1.075 32.333 1.00 92.88 82 ALA A CA 1
ATOM 659 C C . ALA A 1 82 ? -18.641 -0.238 33.575 1.00 92.88 82 ALA A C 1
ATOM 661 O O . ALA A 1 82 ? -19.297 -0.734 34.491 1.00 92.88 82 ALA A O 1
ATOM 662 N N . ALA A 1 83 ? -18.282 1.050 33.594 1.00 95.12 83 ALA A N 1
ATOM 663 C CA . ALA A 1 83 ? -18.641 1.958 34.681 1.00 95.12 83 ALA A CA 1
ATOM 664 C C . ALA A 1 83 ? -20.163 2.133 34.818 1.00 95.12 83 ALA A C 1
ATOM 666 O O . ALA A 1 83 ? -20.683 2.182 35.936 1.00 95.12 83 ALA A O 1
ATOM 667 N N . THR A 1 84 ? -20.881 2.212 33.698 1.00 89.56 84 THR A N 1
ATOM 668 C CA . THR A 1 84 ? -22.345 2.302 33.676 1.00 89.56 84 THR A CA 1
ATOM 669 C C . THR A 1 84 ? -22.992 1.010 34.168 1.00 89.56 84 THR A C 1
ATOM 671 O O . THR A 1 84 ? -23.853 1.076 35.046 1.00 89.56 84 THR A O 1
ATOM 674 N N . TYR A 1 85 ? -22.533 -0.153 33.694 1.00 88.06 85 TYR A N 1
ATOM 675 C CA . TYR A 1 85 ? -23.016 -1.459 34.158 1.00 88.06 85 TYR A CA 1
ATOM 676 C C . TYR A 1 85 ? -22.816 -1.630 35.667 1.00 88.06 85 TYR A C 1
ATOM 678 O O . TYR A 1 85 ? -23.764 -1.977 36.361 1.00 88.06 85 TYR A O 1
ATOM 686 N N . LEU A 1 86 ? -21.641 -1.285 36.205 1.00 92.00 86 LEU A N 1
ATOM 687 C CA . LEU A 1 86 ? -21.376 -1.361 37.648 1.00 92.00 86 LEU A CA 1
ATOM 688 C C . LEU A 1 86 ? -22.295 -0.447 38.468 1.00 92.00 86 LEU A C 1
ATOM 690 O O . LEU A 1 86 ? -22.776 -0.828 39.533 1.00 92.00 86 LEU A O 1
ATOM 694 N N . ARG A 1 87 ? -22.563 0.774 37.988 1.00 92.38 87 ARG A N 1
ATOM 695 C CA . ARG A 1 87 ? -23.512 1.680 38.657 1.00 92.38 87 ARG A CA 1
ATOM 696 C C . ARG A 1 87 ? -24.925 1.112 38.647 1.00 92.38 87 ARG A C 1
ATOM 698 O O . ARG A 1 87 ? -25.619 1.234 39.652 1.00 92.38 87 ARG A O 1
ATOM 705 N N . PHE A 1 88 ? -25.340 0.521 37.531 1.00 89.25 88 PHE A N 1
ATOM 706 C CA . PHE A 1 88 ? -26.664 -0.070 37.400 1.00 89.25 88 PHE A CA 1
ATOM 707 C C . PHE A 1 88 ? -26.810 -1.312 38.283 1.00 89.25 88 PHE A C 1
ATOM 709 O O . PHE A 1 88 ? -27.765 -1.393 39.049 1.00 89.25 88 PHE A O 1
ATOM 716 N N . GLN A 1 89 ? -25.807 -2.192 38.280 1.00 89.94 89 GLN A N 1
ATOM 717 C CA . GLN A 1 89 ? -25.708 -3.342 39.175 1.00 89.94 89 GLN A CA 1
ATOM 718 C C . GLN A 1 89 ? -25.867 -2.932 40.638 1.00 89.94 89 GLN A C 1
ATOM 720 O O . GLN A 1 89 ? -26.746 -3.450 41.313 1.00 89.94 89 GLN A O 1
ATOM 725 N N . ASN A 1 90 ? -25.112 -1.931 41.105 1.00 92.19 90 ASN A N 1
ATOM 726 C CA . ASN A 1 90 ? -25.228 -1.443 42.483 1.00 92.19 90 ASN A CA 1
ATOM 727 C C . ASN A 1 90 ? -26.660 -0.987 42.838 1.00 92.19 90 ASN A C 1
ATOM 729 O O . ASN A 1 90 ? -27.096 -1.145 43.977 1.00 92.19 90 ASN A O 1
ATOM 733 N N . ILE A 1 91 ? -27.397 -0.398 41.887 1.00 89.12 91 ILE A N 1
ATOM 734 C CA . ILE A 1 91 ? -28.790 0.031 42.094 1.00 89.12 91 ILE A CA 1
ATOM 735 C C . ILE A 1 91 ? -29.725 -1.179 42.146 1.00 89.12 91 ILE A C 1
ATOM 737 O O . ILE A 1 91 ? -30.559 -1.251 43.046 1.00 89.12 91 ILE A O 1
ATOM 741 N N . VAL A 1 92 ? -29.597 -2.107 41.201 1.00 89.88 92 VAL A N 1
ATOM 742 C CA . VAL A 1 92 ? -30.426 -3.318 41.110 1.00 89.88 92 VAL A CA 1
ATOM 743 C C . VAL A 1 92 ? -30.212 -4.209 42.340 1.00 89.88 92 VAL A C 1
ATOM 745 O O . VAL A 1 92 ? -31.181 -4.592 42.991 1.00 89.88 92 VAL A O 1
ATOM 748 N N . GLU A 1 93 ? -28.961 -4.422 42.753 1.00 88.25 93 GLU A N 1
ATOM 749 C CA . GLU A 1 93 ? -28.620 -5.157 43.978 1.00 88.25 93 GLU A CA 1
ATOM 750 C C . GLU A 1 93 ? -29.210 -4.489 45.227 1.00 88.25 93 GLU A C 1
ATOM 752 O O . GLU A 1 93 ? -29.730 -5.175 46.105 1.00 88.25 93 GLU A O 1
ATOM 757 N N . SER A 1 94 ? -29.219 -3.149 45.298 1.00 92.94 94 SER A N 1
ATOM 758 C CA . SER A 1 94 ? -29.852 -2.426 46.416 1.00 92.94 94 SER A CA 1
ATOM 759 C C . SER A 1 94 ? -31.373 -2.607 46.494 1.00 92.94 94 SER A C 1
ATOM 761 O O . SER A 1 94 ? -31.968 -2.344 47.540 1.00 92.94 94 SER A O 1
ATOM 763 N N . LYS A 1 95 ? -31.997 -3.038 45.393 1.00 92.56 95 LYS A N 1
ATOM 764 C CA . LYS A 1 95 ? -33.430 -3.323 45.280 1.00 92.56 95 LYS A CA 1
ATOM 765 C C . LYS A 1 95 ? -33.748 -4.819 45.323 1.00 92.56 95 LYS A C 1
ATOM 767 O O . LYS A 1 95 ? -34.923 -5.162 45.245 1.00 92.56 95 LYS A O 1
ATOM 772 N N . GLU A 1 96 ? -32.734 -5.678 45.457 1.00 91.31 96 GLU A N 1
ATOM 773 C CA . GLU A 1 96 ? -32.859 -7.143 45.399 1.00 91.31 96 GLU A CA 1
ATOM 774 C C . GLU A 1 96 ? -33.464 -7.652 44.070 1.00 91.31 96 GLU A C 1
ATOM 776 O O . GLU A 1 96 ? -34.146 -8.676 44.035 1.00 91.31 96 GLU A O 1
ATOM 781 N N . GLU A 1 97 ? -33.226 -6.934 42.967 1.00 90.50 97 GLU A N 1
ATOM 782 C CA . GLU A 1 97 ? -33.662 -7.322 41.618 1.00 90.50 97 GLU A CA 1
ATOM 783 C C . GLU A 1 97 ? -32.557 -8.116 40.885 1.00 90.50 97 GLU A C 1
ATOM 785 O O . GLU A 1 97 ? -31.378 -8.044 41.237 1.00 90.50 97 GLU A O 1
ATOM 790 N N . ASP A 1 98 ? -32.926 -8.876 39.851 1.00 88.19 98 ASP A N 1
ATOM 791 C CA . ASP A 1 98 ? -31.968 -9.579 38.989 1.00 88.19 98 ASP A CA 1
ATOM 792 C C . ASP A 1 98 ? -31.505 -8.671 37.840 1.00 88.19 98 ASP A C 1
ATOM 794 O O . ASP A 1 98 ? -32.310 -8.208 37.028 1.00 88.19 98 ASP A O 1
ATOM 798 N N . LEU A 1 99 ? -30.200 -8.398 37.778 1.00 86.62 99 LEU A N 1
ATOM 799 C CA . LEU A 1 99 ? -29.625 -7.441 36.832 1.00 86.62 99 LEU A CA 1
ATOM 800 C C . LEU A 1 99 ? -29.846 -7.858 35.373 1.00 86.62 99 LEU A C 1
ATOM 802 O O . LEU A 1 99 ? -30.200 -7.015 34.548 1.00 86.62 99 LEU A O 1
ATOM 806 N N . GLU A 1 100 ? -29.641 -9.136 35.058 1.00 87.50 100 GLU A N 1
ATOM 807 C CA . GLU A 1 100 ? -29.770 -9.681 33.703 1.00 87.50 100 GLU A CA 1
ATOM 808 C C . GLU A 1 100 ? -31.211 -9.561 33.199 1.00 87.50 100 GLU A C 1
ATOM 810 O O . GLU A 1 100 ? -31.440 -9.069 32.092 1.00 87.50 100 GLU A O 1
ATOM 815 N N . HIS A 1 101 ? -32.197 -9.904 34.035 1.00 88.88 101 HIS A N 1
ATOM 816 C CA . HIS A 1 101 ? -33.612 -9.773 33.693 1.00 88.88 101 HIS A CA 1
ATOM 817 C C . HIS A 1 101 ? -34.037 -8.321 33.494 1.00 88.88 101 HIS A C 1
ATOM 819 O O . HIS A 1 101 ? -34.729 -8.033 32.514 1.00 88.88 101 HIS A O 1
ATOM 825 N N . VAL A 1 102 ? -33.622 -7.413 34.383 1.00 90.31 102 VAL A N 1
ATOM 826 C CA . VAL A 1 102 ? -33.959 -5.986 34.268 1.00 90.31 102 VAL A CA 1
ATOM 827 C C . VAL A 1 102 ? -33.321 -5.383 33.013 1.00 90.31 102 VAL A C 1
ATOM 829 O O . VAL A 1 102 ? -33.980 -4.651 32.274 1.00 90.31 102 VAL A O 1
ATOM 832 N N . MET A 1 103 ? -32.059 -5.715 32.721 1.00 88.75 103 MET A N 1
ATOM 833 C CA . MET A 1 103 ? -31.383 -5.269 31.498 1.00 88.75 103 MET A CA 1
ATOM 834 C C . MET A 1 103 ? -32.073 -5.802 30.243 1.00 88.75 103 MET A C 1
ATOM 836 O O . MET A 1 103 ? -32.314 -5.032 29.314 1.00 88.75 103 MET A O 1
ATOM 840 N N . ALA A 1 104 ? -32.428 -7.088 30.213 1.00 91.12 104 ALA A N 1
ATOM 841 C CA . ALA A 1 104 ? -33.128 -7.678 29.080 1.00 91.12 104 ALA A CA 1
ATOM 842 C C . ALA A 1 104 ? -34.499 -7.023 28.853 1.00 91.12 104 ALA A C 1
ATOM 844 O O . ALA A 1 104 ? -34.850 -6.741 27.714 1.00 91.12 104 ALA A O 1
ATOM 845 N N . GLU A 1 105 ? -35.253 -6.705 29.911 1.00 91.06 105 GLU A N 1
ATOM 846 C CA . GLU A 1 105 ? -36.542 -6.005 29.793 1.00 91.06 105 GLU A CA 1
ATOM 847 C C . GLU A 1 105 ? -36.411 -4.605 29.195 1.00 91.06 105 GLU A C 1
ATOM 849 O O . GLU A 1 105 ? -37.176 -4.255 28.296 1.00 91.06 105 GLU A O 1
ATOM 854 N N . ILE A 1 106 ? -35.415 -3.828 29.630 1.00 90.19 106 ILE A N 1
ATOM 855 C CA . ILE A 1 106 ? -35.133 -2.504 29.056 1.00 90.19 106 ILE A CA 1
ATOM 856 C C . ILE A 1 106 ? -34.718 -2.638 27.584 1.00 90.19 106 ILE A C 1
ATOM 858 O O . ILE A 1 106 ? -35.166 -1.876 26.725 1.00 90.19 106 ILE A O 1
ATOM 862 N N . LEU A 1 107 ? -33.856 -3.610 27.275 1.00 91.25 107 LEU A N 1
ATOM 863 C CA . LEU A 1 107 ? -33.328 -3.810 25.928 1.00 91.25 107 LEU A CA 1
ATOM 864 C C . LEU A 1 107 ? -34.379 -4.327 24.943 1.00 91.25 107 LEU A C 1
ATOM 866 O O . LEU A 1 107 ? -34.294 -3.978 23.771 1.00 91.25 107 LEU A O 1
ATOM 870 N N . VAL A 1 108 ? -35.378 -5.096 25.384 1.00 95.06 108 VAL A N 1
ATOM 871 C CA . VAL A 1 108 ? -36.505 -5.522 24.534 1.00 95.06 108 VAL A CA 1
ATOM 872 C C . VAL A 1 108 ? -37.236 -4.313 23.953 1.00 95.06 108 VAL A C 1
ATOM 874 O O . VAL A 1 108 ? -37.511 -4.285 22.755 1.00 95.06 108 VAL A O 1
ATOM 877 N N . GLU A 1 109 ? -37.515 -3.298 24.776 1.00 91.62 109 GLU A N 1
ATOM 878 C CA . GLU A 1 109 ? -38.214 -2.086 24.331 1.00 91.62 109 GLU A CA 1
ATOM 879 C C . GLU A 1 109 ? -37.349 -1.242 23.384 1.00 91.62 109 GLU A C 1
ATOM 881 O O . GLU A 1 109 ? -37.842 -0.732 22.383 1.00 91.62 109 GLU A O 1
ATOM 886 N N . VAL A 1 110 ? -36.048 -1.120 23.669 1.00 92.88 110 VAL A N 1
ATOM 887 C CA . VAL A 1 110 ? -35.129 -0.285 22.877 1.00 92.88 110 VAL A CA 1
ATOM 888 C C . VAL A 1 110 ? -34.721 -0.943 21.558 1.00 92.88 110 VAL A C 1
ATOM 890 O O . VAL A 1 110 ? -34.595 -0.260 20.542 1.00 92.88 110 VAL A O 1
ATOM 893 N N . LEU A 1 111 ? -34.451 -2.249 21.576 1.00 92.62 111 LEU A N 1
ATOM 894 C CA . LEU A 1 111 ? -33.945 -2.993 20.421 1.00 92.62 111 LEU A CA 1
ATOM 895 C C . LEU A 1 111 ? -35.059 -3.614 19.579 1.00 92.62 111 LEU A C 1
ATOM 897 O O . LEU A 1 111 ? -34.765 -4.099 18.490 1.00 92.62 111 LEU A O 1
ATOM 901 N N . GLU A 1 112 ? -36.299 -3.631 20.076 1.00 92.88 112 GLU A N 1
ATOM 902 C CA . GLU A 1 112 ? -37.434 -4.325 19.452 1.00 92.88 112 GLU A CA 1
ATOM 903 C C . GLU A 1 112 ? -37.111 -5.806 19.147 1.00 92.88 112 GLU A C 1
ATOM 905 O O . GLU A 1 112 ? -37.496 -6.358 18.114 1.00 92.88 112 GLU A O 1
ATOM 910 N N . ARG A 1 113 ? -36.357 -6.452 20.048 1.00 93.94 113 ARG A N 1
ATOM 911 C CA . ARG A 1 113 ? -35.883 -7.842 19.930 1.00 93.94 113 ARG A CA 1
ATOM 912 C C . ARG A 1 113 ? -36.510 -8.743 20.987 1.00 93.94 113 ARG A C 1
ATOM 914 O O . ARG A 1 113 ? -36.997 -8.277 22.014 1.00 93.94 113 ARG A O 1
ATOM 921 N N . ASP A 1 114 ? -36.468 -10.047 20.727 1.00 93.44 114 ASP A N 1
ATOM 922 C CA . ASP A 1 114 ? -36.931 -11.057 21.672 1.00 93.44 114 ASP A CA 1
ATOM 923 C C . ASP A 1 114 ? -36.043 -11.113 22.930 1.00 93.44 114 ASP A C 1
ATOM 925 O O . ASP A 1 114 ? -34.814 -11.022 22.853 1.00 93.44 114 ASP A O 1
ATOM 929 N N . LYS A 1 115 ? -36.679 -11.266 24.098 1.00 91.62 115 LYS A N 1
ATOM 930 C CA . LYS A 1 115 ? -35.999 -11.256 25.402 1.00 91.62 115 LYS A CA 1
ATOM 931 C C . LYS A 1 115 ? -35.030 -12.431 25.554 1.00 91.62 115 LYS A C 1
ATOM 933 O O . LYS A 1 115 ? -33.940 -12.241 26.088 1.00 91.62 115 LYS A O 1
ATOM 938 N N . ASP A 1 116 ? -35.395 -13.618 25.071 1.00 92.75 116 ASP A N 1
ATOM 939 C CA . ASP A 1 116 ? -34.582 -14.829 25.218 1.00 92.75 116 ASP A CA 1
ATOM 940 C C . ASP A 1 116 ? -33.350 -14.793 24.302 1.00 92.75 116 ASP A C 1
ATOM 942 O O . ASP A 1 116 ? -32.328 -15.411 24.603 1.00 92.75 116 ASP A O 1
ATOM 946 N N . GLU A 1 117 ? -33.422 -14.077 23.176 1.00 92.12 117 GLU A N 1
ATOM 947 C CA . GLU A 1 117 ? -32.250 -13.797 22.339 1.00 92.12 117 GLU A CA 1
ATOM 948 C C . GLU A 1 117 ? -31.275 -12.847 23.031 1.00 92.12 117 GLU A C 1
ATOM 950 O O . GLU A 1 117 ? -30.076 -13.112 23.036 1.00 92.12 117 GLU A O 1
ATOM 955 N N . ILE A 1 118 ? -31.788 -11.771 23.637 1.00 92.62 118 ILE A N 1
ATOM 956 C CA . ILE A 1 118 ? -30.968 -10.800 24.370 1.00 92.62 118 ILE A CA 1
ATOM 957 C C . ILE A 1 118 ? -30.287 -11.468 25.569 1.00 92.62 118 ILE A C 1
ATOM 959 O O . ILE A 1 118 ? -29.094 -11.271 25.774 1.00 92.62 118 ILE A O 1
ATOM 963 N N . LEU A 1 119 ? -31.008 -12.290 26.336 1.00 91.06 119 LEU A N 1
ATOM 964 C CA . LEU A 1 119 ? -30.447 -12.977 27.504 1.00 91.06 119 LEU A CA 1
ATOM 965 C C . LEU A 1 119 ? -29.266 -13.890 27.139 1.00 91.06 119 LEU A C 1
ATOM 967 O O . LEU A 1 119 ? -28.268 -13.886 27.846 1.00 91.06 119 LEU A O 1
ATOM 971 N N . LYS A 1 120 ? -29.316 -14.592 26.000 1.00 90.81 120 LYS A N 1
ATOM 972 C CA . LYS A 1 120 ? -28.195 -15.429 25.519 1.00 90.81 120 LYS A CA 1
ATOM 973 C C . LYS A 1 120 ? -26.941 -14.646 25.135 1.00 90.81 120 LYS A C 1
ATOM 975 O O . LYS A 1 120 ? -25.882 -15.245 25.009 1.00 90.81 120 LYS A O 1
ATOM 980 N N . GLU A 1 121 ? -27.082 -13.358 24.833 1.00 86.12 121 GLU A N 1
ATOM 981 C CA . GLU A 1 121 ? -25.958 -12.473 24.506 1.00 86.12 121 GLU A CA 1
ATOM 982 C C . GLU A 1 121 ? -25.366 -11.806 25.756 1.00 86.12 121 GLU A C 1
ATOM 984 O O . GLU A 1 121 ? -24.264 -11.259 25.685 1.00 86.12 121 GLU A O 1
ATOM 989 N N . LEU A 1 122 ? -26.112 -11.806 26.868 1.00 82.75 122 LEU A N 1
ATOM 990 C CA . LEU A 1 122 ? -25.676 -11.290 28.166 1.00 82.75 122 LEU A CA 1
ATOM 991 C C . LEU A 1 122 ? -24.941 -12.353 29.007 1.00 82.75 122 LEU A C 1
ATOM 993 O O . LEU A 1 122 ? -24.081 -11.961 29.795 1.00 82.75 122 LEU A O 1
ATOM 997 N N . ASP A 1 123 ? -25.275 -13.637 28.815 1.00 65.25 123 ASP A N 1
ATOM 998 C CA . ASP A 1 123 ? -24.618 -14.841 29.378 1.00 65.25 123 ASP A CA 1
ATOM 999 C C . ASP A 1 123 ? -23.188 -15.056 28.819 1.00 65.25 123 ASP A C 1
ATOM 1001 O O . ASP A 1 123 ? -22.266 -15.400 29.600 1.00 65.25 123 ASP A O 1
#